Protein AF-A0A4U1BEV2-F1 (afdb_monomer_lite)

Organism: NCBI:txid2569538

pLDDT: mean 76.87, std 12.88, range [40.41, 95.06]

Secondary structure (DSSP, 8-state):
--HHHHHHHHHHHHTT----HHHHHHH--S---HHHHHHHHHHHHH-HHHHHHTS---S-----TTHHHHHHHHHHHHHHHHHHHHHHHHHHH-

Structure (mmCIF, N/CA/C/O backbone):
data_AF-A0A4U1BEV2-F1
#
_entry.id   AF-A0A4U1BEV2-F1
#
loop_
_atom_site.group_PDB
_atom_site.id
_atom_site.type_symbol
_atom_site.label_atom_id
_atom_site.label_alt_id
_atom_site.label_comp_id
_atom_site.label_asym_id
_atom_site.label_entity_id
_atom_site.label_seq_id
_atom_site.pdbx_PDB_ins_code
_atom_site.Cartn_x
_atom_site.Cartn_y
_atom_site.Cartn_z
_atom_site.occupancy
_atom_site.B_iso_or_equiv
_atom_site.auth_seq_id
_atom_site.auth_comp_id
_atom_site.auth_asym_id
_atom_site.auth_atom_id
_atom_site.pdbx_PDB_model_num
ATOM 1 N N . MET A 1 1 ? 10.059 5.689 -22.426 1.00 61.56 1 MET A N 1
ATOM 2 C CA . MET A 1 1 ? 9.783 4.583 -21.477 1.00 61.56 1 MET A CA 1
ATOM 3 C C . MET A 1 1 ? 8.334 4.141 -21.675 1.00 61.56 1 MET A C 1
ATOM 5 O O . MET A 1 1 ? 7.530 4.995 -22.017 1.00 61.56 1 MET A O 1
ATOM 9 N N . ASN A 1 2 ? 7.997 2.850 -21.553 1.00 76.81 2 ASN A N 1
ATOM 10 C CA . ASN A 1 2 ? 6.617 2.390 -21.784 1.00 76.81 2 ASN A CA 1
ATOM 11 C C . ASN A 1 2 ? 5.679 2.858 -20.650 1.00 76.81 2 ASN A C 1
ATOM 13 O O . ASN A 1 2 ? 6.060 2.771 -19.482 1.00 76.81 2 ASN A O 1
ATOM 17 N N . GLN A 1 3 ? 4.478 3.333 -20.986 1.00 76.94 3 GLN A N 1
ATOM 18 C CA . GLN A 1 3 ? 3.538 3.949 -20.040 1.00 76.94 3 GLN A CA 1
ATOM 19 C C . GLN A 1 3 ? 3.044 2.950 -18.981 1.00 76.94 3 GLN A C 1
ATOM 21 O O . GLN A 1 3 ? 2.985 3.296 -17.803 1.00 76.94 3 GLN A O 1
ATOM 26 N N . ASP A 1 4 ? 2.802 1.693 -19.364 1.00 77.81 4 ASP A N 1
ATOM 27 C CA . ASP A 1 4 ? 2.414 0.621 -18.434 1.00 77.81 4 ASP A CA 1
ATOM 28 C C . ASP A 1 4 ? 3.452 0.393 -17.328 1.00 77.81 4 ASP A C 1
ATOM 30 O O . ASP A 1 4 ? 3.115 0.184 -16.163 1.00 77.81 4 ASP A O 1
ATOM 34 N N . ILE A 1 5 ? 4.739 0.462 -17.688 1.00 81.81 5 ILE A N 1
ATOM 35 C CA . ILE A 1 5 ? 5.842 0.255 -16.746 1.00 81.81 5 ILE A CA 1
ATOM 36 C C . ILE A 1 5 ? 5.903 1.425 -15.761 1.00 81.81 5 ILE A C 1
ATOM 38 O O . ILE A 1 5 ? 6.084 1.210 -14.565 1.00 81.81 5 ILE A O 1
ATOM 42 N N . LEU A 1 6 ? 5.714 2.655 -16.243 1.00 81.50 6 LEU A N 1
ATOM 43 C CA . LEU A 1 6 ? 5.693 3.843 -15.392 1.00 81.50 6 LEU A CA 1
ATOM 44 C C . LEU A 1 6 ? 4.489 3.843 -14.431 1.00 81.50 6 LEU A C 1
ATOM 46 O O . LEU A 1 6 ? 4.648 4.163 -13.255 1.00 81.50 6 LEU A O 1
ATOM 50 N N . LEU A 1 7 ? 3.305 3.419 -14.889 1.00 79.81 7 LEU A N 1
ATOM 51 C CA . LEU A 1 7 ? 2.114 3.270 -14.043 1.00 79.81 7 LEU A CA 1
ATOM 52 C C . LEU A 1 7 ? 2.319 2.213 -12.953 1.00 79.81 7 LEU A C 1
ATOM 54 O O . LEU A 1 7 ? 1.974 2.435 -11.790 1.00 79.81 7 LEU A O 1
ATOM 58 N N . ALA A 1 8 ? 2.924 1.078 -13.307 1.00 81.44 8 ALA A N 1
ATOM 59 C CA . ALA A 1 8 ? 3.270 0.040 -12.344 1.00 81.44 8 ALA A CA 1
ATOM 60 C C . ALA A 1 8 ? 4.289 0.544 -11.303 1.00 81.44 8 ALA A C 1
ATOM 62 O O . ALA A 1 8 ? 4.123 0.275 -10.113 1.00 81.44 8 ALA A O 1
ATOM 63 N N . LEU A 1 9 ? 5.292 1.327 -11.718 1.00 84.19 9 LEU A N 1
ATOM 64 C CA . LEU A 1 9 ? 6.254 1.967 -10.811 1.00 84.19 9 LEU A CA 1
ATOM 65 C C . LEU A 1 9 ? 5.578 2.946 -9.845 1.00 84.19 9 LEU A C 1
ATOM 67 O O . LEU A 1 9 ? 5.815 2.869 -8.641 1.00 84.19 9 LEU A O 1
ATOM 71 N N . ALA A 1 10 ? 4.696 3.815 -10.345 1.00 80.88 10 ALA A N 1
ATOM 72 C CA . ALA A 1 10 ? 3.947 4.762 -9.520 1.00 80.88 10 ALA A CA 1
ATOM 73 C C . ALA A 1 10 ? 3.064 4.057 -8.484 1.00 80.88 10 ALA A C 1
ATOM 75 O O . ALA A 1 10 ? 3.031 4.452 -7.318 1.00 80.88 10 ALA A O 1
ATOM 76 N N . LYS A 1 11 ? 2.402 2.967 -8.885 1.00 80.94 11 LYS A N 1
ATOM 77 C CA . LYS A 1 11 ? 1.586 2.146 -7.987 1.00 80.94 11 LYS A CA 1
ATOM 78 C C . LYS A 1 11 ? 2.424 1.503 -6.881 1.00 80.94 11 LYS A C 1
ATOM 80 O O . LYS A 1 11 ? 2.024 1.561 -5.723 1.00 80.94 11 LYS A O 1
ATOM 85 N N . LEU A 1 12 ? 3.583 0.929 -7.210 1.00 82.56 12 LEU A N 1
ATOM 86 C CA . LEU A 1 12 ? 4.486 0.339 -6.213 1.00 82.56 12 LEU A CA 1
ATOM 87 C C . LEU A 1 12 ? 5.046 1.394 -5.249 1.00 82.56 12 LEU A C 1
ATOM 89 O O . LEU A 1 12 ? 5.085 1.149 -4.045 1.00 82.56 12 LEU A O 1
ATOM 93 N N . HIS A 1 13 ? 5.422 2.566 -5.766 1.00 82.69 13 HIS A N 1
ATOM 94 C CA . HIS A 1 13 ? 5.903 3.686 -4.959 1.00 82.69 13 HIS A CA 1
ATOM 95 C C . HIS A 1 13 ? 4.832 4.180 -3.978 1.00 82.69 13 HIS A C 1
ATOM 97 O O . HIS A 1 13 ? 5.103 4.310 -2.787 1.00 82.69 13 HIS A O 1
ATOM 103 N N . HIS A 1 14 ? 3.594 4.383 -4.442 1.00 76.62 14 HIS A N 1
ATOM 104 C CA . HIS A 1 14 ? 2.489 4.826 -3.585 1.00 76.62 14 HIS A CA 1
ATOM 105 C C . HIS A 1 14 ? 2.117 3.794 -2.509 1.00 76.62 14 HIS A C 1
ATOM 107 O O . HIS A 1 14 ? 1.668 4.153 -1.426 1.00 76.62 14 HIS A O 1
ATOM 113 N N . GLN A 1 15 ? 2.341 2.509 -2.785 1.00 77.38 15 GLN A N 1
ATOM 114 C CA . GLN A 1 15 ? 2.146 1.419 -1.826 1.00 77.38 15 GLN A CA 1
ATOM 115 C C . GLN A 1 15 ? 3.302 1.275 -0.818 1.00 77.38 15 GLN A C 1
ATOM 117 O O . GLN A 1 15 ? 3.244 0.401 0.044 1.00 77.38 15 GLN A O 1
ATOM 122 N N . GLY A 1 16 ? 4.362 2.088 -0.920 1.00 72.44 16 GLY A N 1
ATOM 123 C CA . GLY A 1 16 ? 5.544 1.996 -0.056 1.00 72.44 16 GLY A CA 1
ATOM 124 C C . GLY A 1 16 ? 6.331 0.695 -0.241 1.00 72.44 16 GLY A C 1
ATOM 125 O O . GLY A 1 16 ? 7.073 0.272 0.643 1.00 72.44 16 GLY A O 1
ATOM 126 N N . HIS A 1 17 ? 6.141 0.012 -1.370 1.00 75.62 17 HIS A N 1
ATOM 127 C CA . HIS A 1 17 ? 6.778 -1.263 -1.655 1.00 75.62 17 HIS A CA 1
ATOM 128 C C . HIS A 1 17 ? 8.080 -1.071 -2.428 1.00 75.62 17 HIS A C 1
ATOM 130 O O . HIS A 1 17 ? 8.154 -0.282 -3.368 1.00 75.62 17 HIS A O 1
ATOM 136 N N . GLU A 1 18 ? 9.095 -1.873 -2.093 1.00 78.31 18 GLU A N 1
ATOM 137 C CA . GLU A 1 18 ? 10.323 -1.921 -2.884 1.00 78.31 18 GLU A CA 1
ATOM 138 C C . GLU A 1 18 ? 10.032 -2.302 -4.337 1.00 78.31 18 GLU A C 1
ATOM 140 O O . GLU A 1 18 ? 9.374 -3.314 -4.627 1.00 78.31 18 GLU A O 1
ATOM 145 N N . VAL A 1 19 ? 10.567 -1.491 -5.248 1.00 81.56 19 VAL A N 1
ATOM 146 C CA . VAL A 1 19 ? 10.494 -1.706 -6.689 1.00 81.56 19 VAL A CA 1
ATOM 147 C C . VAL A 1 19 ? 11.509 -2.778 -7.083 1.00 81.56 19 VAL A C 1
ATOM 149 O O . VAL A 1 19 ? 12.669 -2.503 -7.385 1.00 81.56 19 VAL A O 1
ATOM 152 N N . THR A 1 20 ? 11.056 -4.031 -7.066 1.00 82.88 20 THR A N 1
ATOM 153 C CA . THR A 1 20 ? 11.831 -5.200 -7.501 1.00 82.88 20 THR A CA 1
ATOM 154 C C . THR A 1 20 ? 11.327 -5.740 -8.835 1.00 82.88 20 THR A C 1
ATOM 156 O O . THR A 1 20 ? 10.173 -5.542 -9.215 1.00 82.88 20 THR A O 1
ATOM 159 N N . LEU A 1 21 ? 12.182 -6.480 -9.546 1.00 82.00 21 LEU A N 1
ATOM 160 C CA . LEU A 1 21 ? 11.856 -7.055 -10.856 1.00 82.00 21 LEU A CA 1
ATOM 161 C C . LEU A 1 21 ? 10.625 -7.967 -10.818 1.00 82.00 21 LEU A C 1
ATOM 163 O O . LEU A 1 21 ? 9.784 -7.894 -11.709 1.00 82.00 21 LEU A O 1
ATOM 167 N N . ALA A 1 22 ? 10.494 -8.792 -9.775 1.00 80.25 22 ALA A N 1
ATOM 168 C CA . ALA A 1 22 ? 9.350 -9.683 -9.605 1.00 80.25 22 ALA A CA 1
ATOM 169 C C . ALA A 1 22 ? 8.042 -8.907 -9.387 1.00 80.25 22 ALA A C 1
ATOM 171 O O . ALA A 1 22 ? 7.029 -9.226 -10.008 1.00 80.25 22 ALA A O 1
ATOM 172 N N . ARG A 1 23 ? 8.071 -7.853 -8.559 1.00 82.62 23 ARG A N 1
ATOM 173 C CA . ARG A 1 23 ? 6.888 -7.024 -8.294 1.00 82.62 23 ARG A CA 1
ATOM 174 C C . ARG A 1 23 ? 6.510 -6.159 -9.483 1.00 82.62 23 ARG A C 1
ATOM 176 O O . ARG A 1 23 ? 5.336 -6.107 -9.825 1.00 82.62 23 ARG A O 1
ATOM 183 N N . LEU A 1 24 ? 7.483 -5.538 -10.147 1.00 82.62 24 LEU A N 1
ATOM 184 C CA . LEU A 1 24 ? 7.220 -4.750 -11.346 1.00 82.62 24 LEU A CA 1
ATOM 185 C C . LEU A 1 24 ? 6.645 -5.630 -12.463 1.00 82.62 24 LEU A C 1
ATOM 187 O O . LEU A 1 24 ? 5.694 -5.233 -13.122 1.00 82.62 24 LEU A O 1
ATOM 191 N N . LYS A 1 25 ? 7.161 -6.855 -12.627 1.00 80.12 25 LYS A N 1
ATOM 192 C CA . LYS A 1 25 ? 6.627 -7.837 -13.579 1.00 80.12 25 LYS A CA 1
ATOM 193 C C . LYS A 1 25 ? 5.216 -8.313 -13.218 1.00 80.12 25 LYS A C 1
ATOM 195 O O . LYS A 1 25 ? 4.429 -8.553 -14.120 1.00 80.12 25 LYS A O 1
ATOM 200 N N . GLY A 1 26 ? 4.903 -8.472 -11.932 1.00 77.50 26 GLY A N 1
ATOM 201 C CA . GLY A 1 26 ? 3.555 -8.835 -11.478 1.00 77.50 26 GLY A CA 1
ATOM 202 C C . GLY A 1 26 ? 2.546 -7.686 -11.566 1.00 77.50 26 GLY A C 1
ATOM 203 O O . GLY A 1 26 ? 1.360 -7.929 -11.754 1.00 77.50 26 GLY A O 1
ATOM 204 N N . ALA A 1 27 ? 3.009 -6.440 -11.438 1.00 74.62 27 ALA A N 1
ATOM 205 C CA . ALA A 1 27 ? 2.175 -5.243 -11.506 1.00 74.62 27 ALA A CA 1
ATOM 206 C C . ALA A 1 27 ? 1.975 -4.716 -12.935 1.00 74.62 27 ALA A C 1
ATOM 208 O O . ALA A 1 27 ? 0.965 -4.066 -13.197 1.00 74.62 27 ALA A O 1
ATOM 209 N N . ALA A 1 28 ? 2.915 -4.975 -13.845 1.00 78.06 28 ALA A N 1
ATOM 210 C CA . ALA A 1 28 ? 2.793 -4.607 -15.246 1.00 78.06 28 ALA A CA 1
ATOM 211 C C . ALA A 1 28 ? 1.962 -5.657 -15.999 1.00 78.06 28 ALA A C 1
ATOM 213 O O . ALA A 1 28 ? 2.364 -6.810 -16.139 1.00 78.06 28 ALA A O 1
ATOM 214 N N . THR A 1 29 ? 0.798 -5.251 -16.501 1.00 68.44 29 THR A N 1
ATOM 215 C CA . THR A 1 29 ? -0.180 -6.133 -17.161 1.00 68.44 29 THR A CA 1
ATOM 216 C C . THR A 1 29 ? 0.304 -6.663 -18.525 1.00 68.44 29 THR A C 1
ATOM 218 O O . THR A 1 29 ? -0.258 -7.620 -19.056 1.00 68.44 29 THR A O 1
ATOM 221 N N . GLY A 1 30 ? 1.352 -6.068 -19.111 1.00 68.88 30 GLY A N 1
ATOM 222 C CA . GLY A 1 30 ? 1.861 -6.395 -20.446 1.00 68.88 30 GLY A CA 1
ATOM 223 C C . GLY A 1 30 ? 3.076 -7.333 -20.475 1.00 68.88 30 GLY A C 1
ATOM 224 O O . GLY A 1 30 ? 3.911 -7.365 -19.569 1.00 68.88 30 GLY A O 1
ATOM 225 N N . ARG A 1 31 ? 3.245 -8.068 -21.588 1.00 71.19 31 ARG A N 1
ATOM 226 C CA . ARG A 1 31 ? 4.515 -8.746 -21.911 1.00 71.19 31 ARG A CA 1
ATOM 227 C C . ARG A 1 31 ? 5.558 -7.698 -22.290 1.00 71.19 31 ARG A C 1
ATOM 229 O O . ARG A 1 31 ? 5.694 -7.329 -23.453 1.00 71.19 31 ARG A O 1
ATOM 236 N N . HIS A 1 32 ? 6.305 -7.225 -21.302 1.00 76.94 32 HIS A N 1
ATOM 237 C CA . HIS A 1 32 ? 7.425 -6.320 -21.532 1.00 76.94 32 HIS A CA 1
ATOM 238 C C . HIS A 1 32 ? 8.743 -7.094 -21.652 1.00 76.94 32 HIS A C 1
ATOM 240 O O . HIS A 1 32 ? 8.965 -8.053 -20.904 1.00 76.94 32 HIS A O 1
ATOM 246 N N . PRO A 1 33 ? 9.645 -6.690 -22.565 1.00 83.50 33 PRO A N 1
ATOM 247 C CA . PRO A 1 33 ? 10.965 -7.293 -22.650 1.00 83.50 33 PRO A CA 1
ATOM 248 C C . PRO A 1 33 ? 11.729 -7.040 -21.342 1.00 83.50 33 PRO A C 1
ATOM 250 O O . PRO A 1 33 ? 11.785 -5.914 -20.848 1.00 83.50 33 PRO A O 1
ATOM 253 N N . MET A 1 34 ? 12.339 -8.088 -20.781 1.00 80.38 34 MET A N 1
ATOM 254 C CA . MET A 1 34 ? 13.078 -8.032 -19.508 1.00 80.38 34 MET A CA 1
ATOM 255 C C . MET A 1 34 ? 14.112 -6.890 -19.430 1.00 80.38 34 MET A C 1
ATOM 257 O O . MET A 1 34 ? 14.161 -6.227 -18.391 1.00 80.38 34 MET A O 1
ATOM 261 N N . PRO A 1 35 ? 14.882 -6.581 -20.497 1.00 84.75 35 PRO A N 1
ATOM 262 C CA . PRO A 1 35 ? 15.792 -5.437 -20.484 1.00 84.75 35 PRO A CA 1
ATOM 263 C C . PRO A 1 35 ? 15.098 -4.101 -20.192 1.00 84.75 35 PRO A C 1
ATOM 265 O O . PRO A 1 35 ? 15.665 -3.270 -19.490 1.00 84.75 35 PRO A O 1
ATOM 268 N N . ALA A 1 36 ? 13.866 -3.904 -20.672 1.00 82.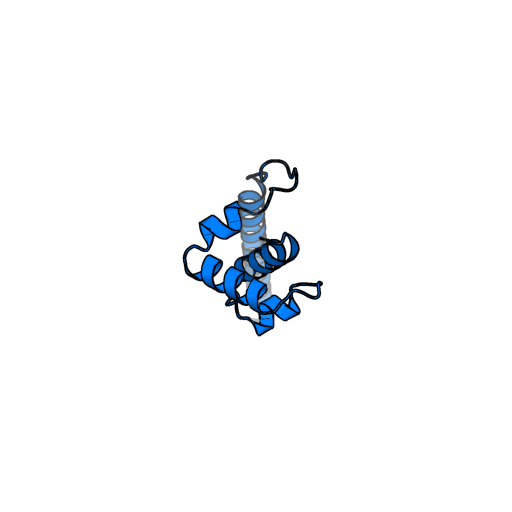88 36 ALA A N 1
ATOM 269 C CA . ALA A 1 36 ? 13.120 -2.666 -20.453 1.00 82.88 36 ALA A CA 1
ATOM 270 C C . ALA A 1 36 ? 12.653 -2.521 -18.998 1.00 82.88 36 ALA A C 1
ATOM 272 O O . ALA A 1 36 ? 12.727 -1.430 -18.440 1.00 82.88 36 ALA A O 1
ATOM 273 N N . LEU A 1 37 ? 12.232 -3.619 -18.360 1.00 81.44 37 LEU A N 1
ATOM 274 C CA . LEU A 1 37 ? 11.878 -3.617 -16.936 1.00 81.44 37 LEU A CA 1
ATOM 275 C C . LEU A 1 37 ? 13.097 -3.290 -16.069 1.00 81.44 37 LEU A C 1
ATOM 277 O O . LEU A 1 37 ? 13.015 -2.459 -15.172 1.00 81.4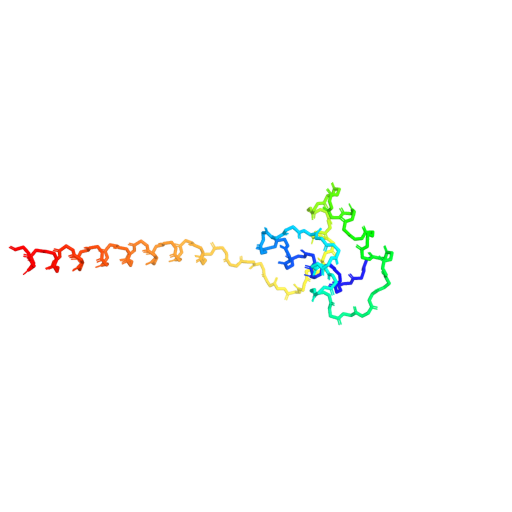4 37 LEU A O 1
ATOM 281 N N . ILE A 1 38 ? 14.245 -3.901 -16.367 1.00 83.88 38 ILE A N 1
ATOM 282 C CA . ILE A 1 38 ? 15.490 -3.663 -15.626 1.00 83.88 38 ILE A CA 1
ATOM 283 C C . ILE A 1 38 ? 15.948 -2.209 -15.783 1.00 83.88 38 ILE A C 1
ATOM 285 O O . ILE A 1 38 ? 16.326 -1.584 -14.795 1.00 83.88 38 ILE A O 1
ATOM 289 N N . GLN A 1 39 ? 15.894 -1.654 -16.998 1.00 84.81 39 GLN A N 1
ATOM 290 C CA . GLN A 1 39 ? 16.227 -0.247 -17.237 1.00 84.81 39 GLN A CA 1
ATOM 291 C C . GLN A 1 39 ? 15.298 0.696 -16.466 1.00 84.81 39 GLN A C 1
ATOM 293 O O . GLN A 1 39 ? 15.779 1.642 -15.850 1.00 84.81 39 GLN A O 1
ATOM 298 N N . ALA A 1 40 ? 13.997 0.403 -16.428 1.00 83.00 40 ALA A N 1
ATOM 299 C CA . ALA A 1 40 ? 13.029 1.206 -15.689 1.00 83.00 40 ALA A CA 1
ATOM 300 C C . ALA A 1 40 ? 13.266 1.167 -14.170 1.00 83.00 40 ALA A C 1
ATOM 302 O O . ALA A 1 40 ? 13.195 2.202 -13.515 1.00 83.00 40 ALA A O 1
ATOM 303 N N . ILE A 1 41 ? 13.617 0.001 -13.617 1.00 85.81 41 ILE A N 1
ATOM 304 C CA . ILE A 1 41 ? 13.976 -0.143 -12.196 1.00 85.81 41 ILE A CA 1
ATOM 305 C C . ILE A 1 41 ? 15.246 0.643 -11.880 1.00 85.81 41 ILE A C 1
ATOM 307 O O . ILE A 1 41 ? 15.282 1.358 -10.885 1.00 85.81 41 ILE A O 1
ATOM 311 N N . LYS A 1 42 ? 16.281 0.545 -12.723 1.00 85.50 42 LYS A N 1
ATOM 312 C CA . LYS A 1 42 ? 17.531 1.293 -12.529 1.00 85.50 42 LYS A CA 1
ATOM 313 C C . LYS A 1 42 ? 17.311 2.801 -12.593 1.00 85.50 42 LYS A C 1
ATOM 315 O O . LYS A 1 42 ? 17.834 3.515 -11.749 1.00 85.50 42 LYS A O 1
ATOM 320 N N . ALA A 1 43 ? 16.524 3.272 -13.559 1.00 83.00 43 ALA A N 1
ATOM 321 C CA . ALA A 1 43 ? 16.157 4.681 -13.659 1.00 83.00 43 ALA A CA 1
ATOM 322 C C . ALA A 1 43 ? 15.388 5.145 -12.413 1.00 83.00 43 ALA A 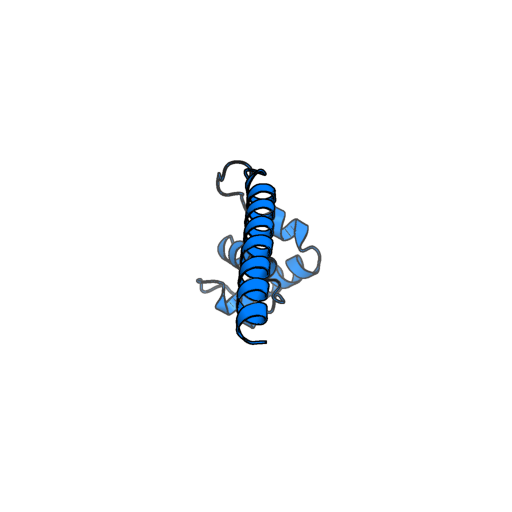C 1
ATOM 324 O O . ALA A 1 43 ? 15.695 6.195 -11.866 1.00 83.00 43 ALA A O 1
ATOM 325 N N . TYR A 1 44 ? 14.448 4.329 -11.927 1.00 83.81 44 TYR A N 1
ATOM 326 C CA . TYR A 1 44 ? 13.685 4.622 -10.715 1.00 83.81 44 TYR A CA 1
ATOM 327 C C . TYR A 1 44 ? 14.559 4.633 -9.453 1.00 83.81 44 TYR A C 1
ATOM 329 O O . TYR A 1 44 ? 14.356 5.462 -8.582 1.00 83.81 44 TYR A O 1
ATOM 337 N N . GLN A 1 45 ? 15.537 3.734 -9.336 1.00 83.12 45 GLN A N 1
ATOM 338 C CA . GLN A 1 45 ? 16.467 3.725 -8.201 1.00 83.12 45 GLN A CA 1
ATOM 339 C C . GLN A 1 45 ? 17.449 4.901 -8.237 1.00 83.12 45 GLN A C 1
ATOM 341 O O . GLN A 1 45 ? 17.857 5.373 -7.182 1.00 83.12 45 GLN A O 1
ATOM 346 N N . ALA A 1 46 ? 17.838 5.351 -9.433 1.00 85.38 46 ALA A N 1
ATOM 347 C CA . ALA A 1 46 ? 18.716 6.502 -9.605 1.00 85.38 46 ALA A CA 1
ATOM 348 C C . ALA A 1 46 ? 18.006 7.814 -9.248 1.00 85.38 46 ALA A C 1
ATOM 350 O O . ALA A 1 46 ? 18.575 8.642 -8.545 1.00 85.38 46 ALA A O 1
ATOM 351 N N . ASP A 1 47 ? 16.768 7.984 -9.715 1.00 82.06 47 ASP A N 1
ATOM 352 C CA . ASP A 1 47 ? 15.931 9.130 -9.378 1.00 82.06 47 ASP A CA 1
ATOM 353 C C . ASP A 1 47 ? 14.438 8.749 -9.452 1.00 82.06 47 ASP A C 1
ATOM 355 O O . ASP A 1 47 ? 13.826 8.769 -10.530 1.00 82.06 47 ASP A O 1
ATOM 359 N N . PRO A 1 48 ? 13.823 8.404 -8.306 1.00 79.56 48 PRO A N 1
ATOM 360 C CA . PRO A 1 48 ? 12.413 8.043 -8.255 1.00 79.56 48 PRO A CA 1
ATOM 361 C C . PRO A 1 48 ? 11.512 9.189 -8.721 1.00 79.56 48 PRO A C 1
ATOM 363 O O . PRO A 1 48 ? 10.512 8.959 -9.400 1.00 79.56 48 PRO A O 1
ATOM 366 N N . GLN A 1 49 ? 11.863 10.432 -8.381 1.00 74.69 49 GLN A N 1
ATOM 367 C CA . GLN A 1 49 ? 11.028 11.600 -8.645 1.00 74.69 49 GLN A CA 1
ATOM 368 C C . GLN A 1 49 ? 11.032 11.959 -10.130 1.00 74.69 49 GLN A C 1
ATOM 370 O O . GLN A 1 49 ? 9.965 12.195 -10.697 1.00 74.69 49 GLN A O 1
ATOM 375 N N . ALA A 1 50 ? 12.192 11.912 -10.790 1.00 77.94 50 ALA A N 1
ATOM 376 C CA . ALA A 1 50 ? 12.282 12.157 -12.228 1.00 77.94 50 ALA A CA 1
ATOM 377 C C . ALA A 1 50 ? 11.530 11.108 -13.056 1.00 77.94 50 ALA A C 1
ATOM 379 O O . ALA A 1 50 ? 10.972 11.437 -14.103 1.00 77.94 50 ALA A O 1
ATOM 380 N N . VAL A 1 51 ? 11.490 9.847 -12.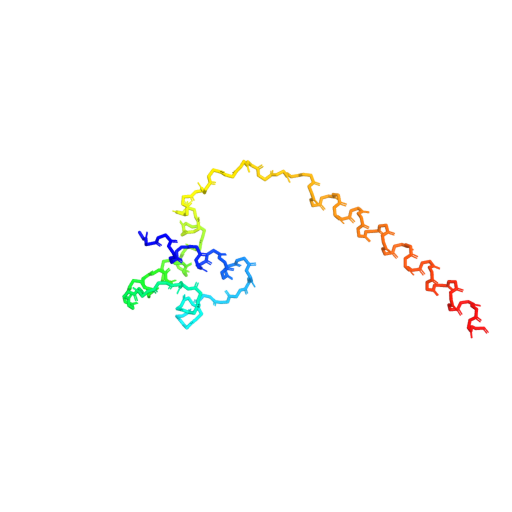615 1.00 77.06 51 VAL A N 1
ATOM 381 C CA . VAL A 1 51 ? 10.744 8.787 -13.314 1.00 77.06 51 VAL A CA 1
ATOM 382 C C . VAL A 1 51 ? 9.237 8.937 -13.121 1.00 77.06 51 VAL A C 1
ATOM 384 O O . VAL A 1 51 ? 8.478 8.738 -14.068 1.00 77.06 51 VAL A O 1
ATOM 387 N N . LEU A 1 52 ? 8.792 9.333 -11.930 1.00 72.50 52 LEU A N 1
ATOM 388 C CA . LEU A 1 52 ? 7.378 9.598 -11.662 1.00 72.50 52 LEU A CA 1
ATOM 389 C C . LEU A 1 52 ? 6.881 10.872 -12.365 1.00 72.50 52 LEU A C 1
ATOM 391 O O . LEU A 1 52 ? 5.736 10.905 -12.804 1.00 72.50 52 LEU A O 1
ATOM 395 N N . ALA A 1 53 ? 7.742 11.875 -12.556 1.00 73.19 53 ALA A N 1
ATOM 396 C CA . ALA A 1 53 ? 7.430 13.094 -13.311 1.00 73.19 53 ALA A CA 1
ATOM 397 C C . ALA A 1 53 ? 7.280 12.866 -14.829 1.00 73.19 53 ALA A C 1
ATOM 399 O O . ALA A 1 53 ? 6.684 13.686 -15.521 1.00 73.19 53 ALA A O 1
ATOM 400 N N . GLN A 1 54 ? 7.806 11.754 -15.356 1.00 71.69 54 GLN A N 1
ATOM 401 C CA . GLN A 1 54 ? 7.646 11.354 -16.762 1.00 71.69 54 GLN A CA 1
ATOM 402 C C . GLN A 1 54 ? 6.301 10.684 -17.048 1.00 71.69 54 GLN A C 1
ATOM 404 O O . GLN A 1 54 ? 5.991 10.417 -18.211 1.00 71.69 54 GLN A O 1
ATOM 409 N N . LEU A 1 55 ? 5.519 10.370 -16.012 1.00 66.81 55 LEU A N 1
ATOM 410 C CA . LEU A 1 55 ? 4.155 9.906 -16.191 1.00 66.81 55 LEU A CA 1
ATOM 411 C C . LEU A 1 55 ? 3.375 11.066 -16.827 1.00 66.81 55 LEU A C 1
ATOM 413 O O . LEU A 1 55 ? 3.277 12.121 -16.198 1.00 66.81 55 LEU A O 1
ATOM 417 N N . PRO A 1 56 ? 2.843 10.921 -18.059 1.00 58.59 56 PRO A N 1
ATOM 418 C CA . PRO A 1 56 ? 1.943 11.924 -18.599 1.00 58.59 56 PRO A CA 1
ATOM 419 C C . PRO A 1 56 ? 0.806 12.005 -17.594 1.00 58.59 56 PRO A C 1
ATOM 421 O O . PRO A 1 56 ? 0.147 10.985 -17.368 1.00 58.59 56 PRO A O 1
ATOM 424 N N . LEU A 1 57 ? 0.644 13.153 -16.930 1.00 54.75 57 LEU A N 1
ATOM 425 C CA . LEU A 1 57 ? -0.502 13.347 -16.061 1.00 54.75 57 LEU A CA 1
ATOM 426 C C . LEU A 1 57 ? -1.719 13.021 -16.937 1.00 54.75 57 LEU A C 1
ATOM 428 O O . LEU A 1 57 ? -1.907 13.703 -17.949 1.00 54.75 57 LEU A O 1
ATOM 432 N N . PRO A 1 58 ? -2.524 11.981 -16.637 1.00 50.31 58 PRO A N 1
ATOM 433 C CA . PRO A 1 58 ? -3.867 11.978 -17.186 1.00 50.31 58 PRO A CA 1
ATOM 434 C C . PRO A 1 58 ? -4.459 13.322 -16.772 1.00 50.31 58 PRO A C 1
ATOM 436 O O . PRO A 1 58 ? -4.195 13.745 -15.645 1.00 50.31 58 PRO A O 1
ATOM 439 N N . GLU A 1 59 ? -5.185 14.000 -17.661 1.00 46.72 59 GLU A N 1
ATOM 440 C CA . GLU A 1 59 ? -5.949 15.203 -17.325 1.00 46.72 59 GLU A CA 1
ATOM 441 C C . GLU A 1 59 ? -6.869 14.902 -16.136 1.00 46.72 59 GLU A C 1
ATOM 443 O O . GLU A 1 59 ? -8.017 14.493 -16.261 1.00 46.72 59 GLU A O 1
ATOM 448 N N . THR A 1 60 ? -6.305 15.028 -14.949 1.00 48.31 60 THR A N 1
ATOM 449 C CA . THR A 1 60 ? -6.940 14.886 -13.663 1.00 48.31 60 THR A CA 1
ATOM 450 C C . THR A 1 60 ? -6.719 16.259 -13.069 1.00 48.31 60 THR A C 1
ATOM 452 O O . THR A 1 60 ? -5.562 16.680 -12.946 1.00 48.31 60 THR A O 1
ATOM 455 N N . PRO A 1 61 ? -7.799 17.007 -12.807 1.00 40.41 61 PRO A N 1
ATOM 456 C CA . PRO A 1 61 ? -7.691 18.362 -12.300 1.00 40.41 61 PRO A CA 1
ATOM 457 C C . PRO A 1 61 ? -6.832 18.366 -11.027 1.00 40.41 61 PRO A C 1
ATOM 459 O O . PRO A 1 61 ? -6.729 17.331 -10.357 1.00 40.41 61 PRO A O 1
ATOM 462 N N . PRO A 1 62 ? -6.191 19.503 -10.700 1.00 46.34 62 PRO A N 1
ATOM 463 C CA . PRO A 1 62 ? -5.351 19.621 -9.516 1.00 46.34 62 PRO A CA 1
ATOM 464 C C . PRO A 1 62 ? -6.073 19.033 -8.305 1.00 46.34 62 PRO A C 1
ATOM 466 O O . PRO A 1 62 ? -7.252 19.309 -8.084 1.00 46.34 62 PRO A O 1
ATOM 469 N N . SER A 1 63 ? -5.347 18.197 -7.561 1.00 45.75 63 SER A N 1
ATOM 470 C CA . SER A 1 63 ? -5.756 17.660 -6.265 1.00 45.75 63 SER A CA 1
ATOM 4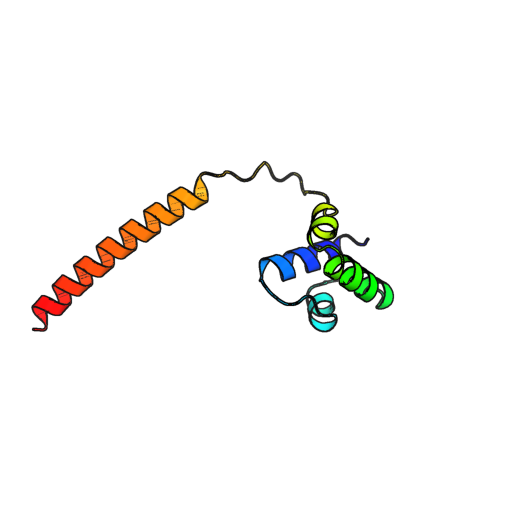71 C C . SER A 1 63 ? -6.564 18.707 -5.492 1.00 45.75 63 SER A C 1
ATOM 473 O O . SER A 1 63 ? -6.041 19.804 -5.258 1.00 45.75 63 SER A O 1
ATOM 475 N N . PRO A 1 64 ? -7.814 18.430 -5.082 1.00 46.75 64 PRO A N 1
ATOM 476 C CA . PRO A 1 64 ? -8.451 19.297 -4.127 1.00 46.75 64 PRO A CA 1
ATOM 477 C C . PRO A 1 64 ? -7.711 19.046 -2.808 1.00 46.75 64 PRO A C 1
ATOM 479 O O . PRO A 1 64 ? -7.882 18.026 -2.140 1.00 46.75 64 PRO A O 1
ATOM 482 N N . ALA A 1 65 ? -6.909 20.027 -2.414 1.00 52.41 65 ALA A N 1
ATOM 483 C CA . ALA A 1 65 ? -6.310 20.131 -1.094 1.00 52.41 65 ALA A CA 1
ATOM 484 C C . ALA A 1 65 ? -7.264 20.554 0.068 1.00 52.41 65 ALA A C 1
ATOM 486 O O . ALA A 1 65 ? -6.753 21.132 1.019 1.00 52.41 65 ALA A O 1
ATOM 487 N N . PRO A 1 66 ? -8.593 20.271 0.104 1.00 51.59 66 PRO A N 1
ATOM 488 C CA . PRO A 1 66 ? -9.362 20.304 1.354 1.00 51.59 66 PRO A CA 1
ATOM 489 C C . PRO A 1 66 ? -9.659 18.914 1.956 1.00 51.59 66 PRO A C 1
ATOM 491 O O . PRO A 1 66 ? -9.992 18.815 3.131 1.00 51.59 66 PRO A O 1
ATOM 494 N N . GLN A 1 67 ? -9.496 17.807 1.215 1.00 57.66 67 GLN A N 1
ATOM 495 C CA . GLN A 1 67 ? -9.948 16.488 1.696 1.00 57.66 67 GLN A CA 1
ATOM 496 C C . GLN A 1 67 ? -9.114 15.886 2.838 1.00 57.66 67 GLN A C 1
ATOM 498 O O . GLN A 1 67 ? -9.621 15.028 3.560 1.00 57.66 67 GLN A O 1
ATOM 503 N N . GLN A 1 68 ? -7.844 16.269 3.004 1.00 57.62 68 GLN A N 1
ATOM 504 C CA . GLN A 1 68 ? -7.014 15.737 4.094 1.00 57.62 68 GLN A CA 1
ATOM 505 C C . GLN A 1 68 ? -7.344 16.386 5.441 1.00 57.62 68 GLN A C 1
ATOM 507 O O . GLN A 1 68 ? -7.484 15.658 6.421 1.00 57.62 68 GLN A O 1
ATOM 512 N N . GLU A 1 69 ? -7.541 17.706 5.470 1.00 61.69 69 GLU A N 1
ATOM 513 C CA . GLU A 1 69 ? -7.954 18.450 6.668 1.00 61.69 69 GLU A CA 1
ATOM 514 C C . GLU A 1 69 ? -9.331 17.971 7.158 1.00 61.69 69 GLU A C 1
ATOM 516 O O . GLU A 1 69 ? -9.510 17.649 8.332 1.00 61.69 69 GLU A O 1
ATOM 521 N N . ASP A 1 70 ? -10.283 17.805 6.232 1.00 69.25 70 ASP A N 1
ATOM 522 C CA . ASP A 1 70 ? -11.632 17.322 6.544 1.00 69.25 70 ASP A CA 1
ATOM 523 C C . ASP A 1 70 ? -11.624 15.891 7.101 1.00 69.25 70 ASP A C 1
ATOM 525 O O . ASP A 1 70 ? -12.366 15.571 8.034 1.00 69.25 70 ASP A O 1
ATOM 529 N N . ARG A 1 71 ? -10.760 15.018 6.562 1.00 75.19 71 ARG A N 1
ATOM 530 C CA . ARG A 1 71 ? -10.585 13.647 7.066 1.00 75.19 71 ARG A CA 1
ATOM 531 C C . ARG A 1 71 ? -9.964 13.627 8.455 1.00 75.19 71 ARG A C 1
ATOM 533 O O . ARG A 1 71 ? -10.412 12.842 9.286 1.00 75.19 71 ARG A O 1
ATOM 540 N N . LEU A 1 72 ? -8.972 14.477 8.711 1.00 81.25 72 LEU A N 1
ATOM 541 C CA . LEU A 1 72 ? -8.357 14.629 10.031 1.00 81.25 72 LEU A CA 1
ATOM 542 C C . LEU A 1 72 ? -9.394 15.086 11.060 1.00 81.25 72 LEU A C 1
ATOM 544 O O . LEU A 1 72 ? -9.623 14.387 12.045 1.00 81.25 72 LEU A O 1
ATOM 548 N N . ALA A 1 73 ? -10.134 16.155 10.763 1.00 81.31 73 ALA A N 1
ATOM 549 C CA . ALA A 1 73 ? -11.199 16.658 11.629 1.00 81.31 73 ALA A CA 1
ATOM 550 C C . ALA A 1 73 ? -12.346 15.645 11.828 1.00 81.31 73 ALA A C 1
ATOM 552 O O . ALA A 1 73 ? -13.042 15.644 12.850 1.00 81.31 73 ALA A O 1
ATOM 553 N N . GLN A 1 74 ? -12.606 14.775 10.848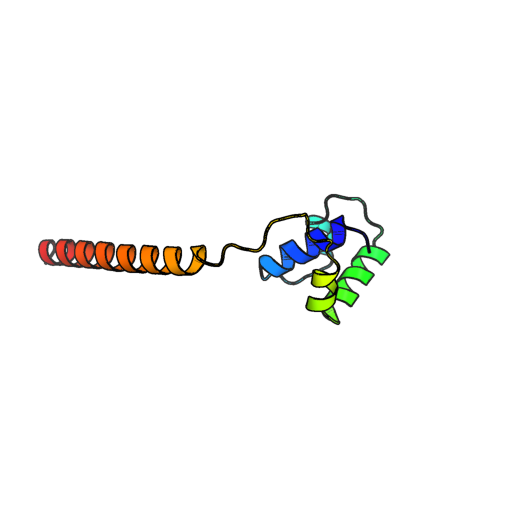 1.00 82.44 74 GLN A N 1
ATOM 554 C CA . GLN A 1 74 ? -13.571 13.683 10.985 1.00 82.44 74 GLN A CA 1
ATOM 555 C C . GLN A 1 74 ? -13.047 12.562 11.895 1.00 82.44 74 GLN A C 1
ATOM 557 O O . GLN A 1 74 ? -13.800 12.062 12.735 1.00 82.44 74 GLN A O 1
ATOM 562 N N . LEU A 1 75 ? -11.774 12.188 11.757 1.00 89.88 75 LEU A N 1
ATOM 563 C CA . LEU A 1 75 ? -11.115 11.181 12.589 1.00 89.88 75 LEU A CA 1
ATOM 564 C C . LEU A 1 75 ? -11.026 11.633 14.050 1.00 89.88 75 LEU A C 1
ATOM 566 O O . LEU A 1 75 ? -11.379 10.863 14.938 1.00 89.88 75 LEU A O 1
ATOM 570 N N . GLU A 1 76 ? -10.653 12.886 14.310 1.00 91.06 76 GLU A N 1
ATOM 571 C CA . GLU A 1 76 ? -10.575 13.452 15.665 1.00 91.06 76 GLU A CA 1
ATOM 572 C C . GLU A 1 76 ? -11.927 13.421 16.384 1.00 91.06 76 GLU A C 1
ATOM 574 O O . GLU A 1 76 ? -12.026 12.967 17.527 1.00 91.06 76 GLU A O 1
ATOM 579 N N . ARG A 1 77 ? -13.003 13.819 15.691 1.00 91.12 77 ARG A N 1
ATOM 580 C CA . ARG A 1 77 ? -14.371 13.725 16.226 1.00 91.12 77 ARG A CA 1
ATOM 581 C C . ARG A 1 77 ? -14.769 12.285 16.523 1.00 91.12 77 ARG A C 1
ATOM 583 O O . ARG A 1 77 ? -15.424 12.024 17.532 1.00 91.12 77 ARG A O 1
ATOM 590 N N . GLN A 1 78 ? -14.386 11.352 15.655 1.00 90.38 78 GLN A N 1
ATOM 591 C CA . GLN A 1 78 ? -14.696 9.941 15.842 1.00 90.38 78 GLN A CA 1
ATOM 592 C C . GLN A 1 78 ? -13.944 9.351 17.040 1.00 90.38 78 GLN A C 1
ATOM 594 O O . GLN A 1 78 ? -14.556 8.640 17.833 1.00 90.38 78 GLN A O 1
ATOM 599 N N . VAL A 1 79 ? -12.668 9.696 17.222 1.00 95.06 79 VAL A N 1
ATOM 600 C CA . VAL A 1 79 ? -11.878 9.292 18.394 1.00 95.06 79 VAL A CA 1
ATOM 601 C C . VAL A 1 79 ? -12.507 9.835 19.674 1.00 95.06 79 VAL A C 1
ATOM 603 O O . VAL A 1 79 ? -12.761 9.055 20.586 1.00 95.06 79 VAL A O 1
ATOM 606 N N . ALA A 1 80 ? -12.851 11.125 19.728 1.00 92.81 80 ALA A N 1
ATOM 607 C CA . ALA A 1 80 ? -13.479 11.719 20.909 1.00 92.81 80 ALA A CA 1
ATOM 608 C C . ALA A 1 80 ? -14.801 11.022 21.288 1.00 92.81 80 ALA A C 1
ATOM 610 O O . ALA A 1 80 ? -15.031 10.701 22.455 1.00 92.81 80 ALA A O 1
ATOM 611 N N . LEU A 1 81 ? -15.651 10.733 20.297 1.00 93.94 81 LEU A N 1
ATOM 612 C CA . LEU A 1 81 ? -16.929 10.052 20.512 1.00 93.94 81 LEU A CA 1
ATOM 613 C C . LEU A 1 81 ? -16.750 8.605 20.987 1.00 93.94 81 LEU A C 1
ATOM 615 O O . LEU A 1 81 ? -17.480 8.147 21.869 1.00 93.94 81 LEU A O 1
ATOM 619 N N . LEU A 1 82 ? -15.794 7.875 20.408 1.00 94.75 82 LEU A N 1
ATOM 620 C CA . LEU A 1 82 ? -15.511 6.497 20.801 1.00 94.75 82 LEU A CA 1
ATOM 621 C C . LEU A 1 82 ? -14.904 6.427 22.205 1.00 94.75 82 LEU A C 1
ATOM 623 O O . LEU A 1 82 ? -15.346 5.593 22.991 1.00 94.75 82 LEU A O 1
ATOM 627 N N . SER A 1 83 ? -13.982 7.327 22.551 1.00 92.69 83 SER A N 1
ATOM 628 C CA . SER A 1 83 ? -13.390 7.402 23.892 1.00 92.69 83 SER A CA 1
ATOM 629 C C . SER A 1 83 ? -14.439 7.699 24.960 1.00 92.69 83 SER A C 1
ATOM 631 O O . SER A 1 83 ? -14.534 6.959 25.934 1.00 92.69 83 SER A O 1
ATOM 633 N N . ALA A 1 84 ? -15.313 8.687 24.741 1.00 91.06 84 ALA A N 1
ATOM 634 C CA . ALA A 1 84 ? -16.392 8.999 25.682 1.00 91.06 84 ALA A CA 1
ATOM 635 C C . ALA A 1 84 ? -17.364 7.818 25.869 1.00 91.06 84 ALA A C 1
ATOM 637 O O . ALA A 1 84 ? -17.859 7.555 26.967 1.00 91.06 84 ALA A O 1
ATOM 638 N N . ARG A 1 85 ? -17.640 7.072 24.792 1.00 93.06 85 ARG A N 1
ATOM 639 C CA . ARG A 1 85 ? -18.488 5.878 24.858 1.00 93.06 85 ARG A CA 1
ATOM 640 C C . ARG A 1 85 ? -17.810 4.740 25.619 1.00 93.06 85 ARG A C 1
ATOM 642 O O . ARG A 1 85 ? -18.503 4.027 26.343 1.00 93.06 85 ARG A O 1
ATOM 649 N N . LEU A 1 86 ? -16.501 4.565 25.449 1.00 93.00 86 LEU A N 1
ATOM 650 C CA . LEU A 1 86 ? -15.718 3.588 26.200 1.00 93.00 86 LEU A CA 1
ATOM 651 C C . LEU A 1 86 ? -15.693 3.940 27.686 1.00 93.00 86 LEU A C 1
ATOM 653 O O . LEU A 1 86 ? -16.077 3.094 28.482 1.00 93.00 86 LEU A O 1
ATOM 657 N N . GLU A 1 87 ? -15.397 5.186 28.057 1.00 91.50 87 GLU A N 1
ATOM 658 C CA . GLU A 1 87 ? -15.423 5.635 29.457 1.00 91.50 87 GLU A CA 1
ATOM 659 C C . GLU A 1 87 ? -16.788 5.391 30.117 1.00 91.50 87 GLU A C 1
ATOM 661 O O . GLU A 1 87 ? -16.870 4.876 31.230 1.00 91.50 87 GLU A O 1
ATOM 666 N N . ALA A 1 88 ? -17.885 5.691 29.414 1.00 89.19 88 ALA A N 1
ATOM 667 C CA . ALA A 1 88 ? -19.235 5.455 29.922 1.00 89.19 88 ALA A CA 1
ATOM 668 C C . ALA A 1 88 ? -19.579 3.963 30.078 1.00 89.19 88 ALA A C 1
ATOM 670 O O . ALA A 1 88 ? -20.410 3.607 30.915 1.00 89.19 88 ALA A O 1
ATOM 671 N N . LEU A 1 89 ? -18.996 3.087 29.256 1.00 92.06 89 LEU A N 1
ATOM 672 C CA . LEU A 1 89 ? -19.153 1.637 29.382 1.00 92.06 89 LEU A CA 1
ATOM 673 C C . LEU A 1 89 ? -18.273 1.082 30.504 1.00 92.06 89 LEU A C 1
ATOM 675 O O . LEU A 1 89 ? -18.748 0.275 31.298 1.00 92.06 89 LEU A O 1
ATOM 679 N N . GLU A 1 90 ? -17.035 1.552 30.615 1.00 89.69 90 GLU A N 1
ATOM 680 C CA . GLU A 1 90 ? -16.110 1.191 31.690 1.00 89.69 90 GLU A CA 1
ATOM 681 C C . GLU A 1 90 ? -16.648 1.617 33.061 1.00 89.69 90 GLU A C 1
ATOM 683 O O . GLU A 1 90 ? -16.592 0.838 34.008 1.00 89.69 90 GLU A O 1
ATOM 688 N N . ALA A 1 91 ? -17.264 2.797 33.163 1.00 86.88 91 ALA A N 1
ATOM 689 C CA . ALA A 1 91 ? -17.912 3.274 34.385 1.00 86.88 91 ALA A CA 1
ATOM 690 C C . ALA A 1 91 ? -19.161 2.469 34.787 1.00 86.88 91 ALA A C 1
ATOM 692 O O . ALA A 1 91 ? -19.570 2.532 35.939 1.00 86.88 91 ALA A O 1
ATOM 693 N N . LYS A 1 92 ? -19.783 1.736 33.854 1.00 80.06 92 LYS A N 1
ATOM 694 C CA . LYS A 1 92 ? -20.916 0.833 34.136 1.00 80.06 92 LYS A CA 1
ATOM 695 C C . LYS A 1 92 ? -20.480 -0.584 34.507 1.00 80.06 92 LYS A C 1
ATOM 697 O O . LYS A 1 92 ? -21.295 -1.346 35.018 1.00 80.06 92 LYS A O 1
ATOM 702 N N . LEU A 1 93 ? -19.253 -0.955 34.149 1.00 77.25 93 LEU A N 1
ATOM 703 C CA . LEU A 1 93 ? -18.661 -2.268 34.412 1.00 77.25 93 LEU A CA 1
ATOM 704 C C . LEU A 1 93 ? -17.821 -2.289 35.697 1.00 77.25 93 LEU A C 1
ATOM 706 O O . LEU A 1 93 ? -17.571 -3.373 36.222 1.00 77.25 93 LEU A O 1
ATOM 710 N N . ARG A 1 94 ? -17.385 -1.120 36.176 1.00 58.03 94 ARG A N 1
ATOM 711 C CA . ARG A 1 94 ? -16.874 -0.916 37.538 1.00 58.03 94 ARG A CA 1
ATOM 712 C C . ARG A 1 94 ? -18.011 -0.801 38.542 1.00 58.03 94 ARG A C 1
ATOM 714 O O . ARG A 1 94 ? -17.802 -1.300 39.667 1.00 58.03 94 ARG A O 1
#

Sequence (94 aa):
MNQDILLALAKLHHQGHEVTLARLKGAATGRHPMPALIQAIKAYQADPQAVLAQLPLPETPPSPAPQQEDRLAQLERQVALLSARLEALEAKLR

Radius of gyration: 21.59 Å; chains: 1; bounding box: 40×30×60 Å

Foldseek 3Di:
DDLLLLVQLVVCVVVVHQLDLVSSVVSRPDDDDSVVNVVLNVVCVVPVPVSNVPNPPDPDPPPPVPVVVVVVVVVVVVVVVVVVVVVVVVVVVD